Protein AF-A0A415N111-F1 (afdb_monomer)

Secondary structure (DSSP, 8-state):
-EEEETTTTEEEEEEE-TTSSEEEEETTEEEEHHHHHHHHHHHHTTSHHHHHHHHHHHHHHHHS--S--PPP----

Solvent-accessible surface area (backbone atoms only — not comparable to full-atom values): 4606 Å² total; per-residue (Å²): 112,50,64,72,43,54,94,77,60,37,59,38,37,63,45,70,47,97,86,48,41,57,34,35,40,45,89,93,45,74,46,44,55,69,63,48,53,52,49,36,40,74,74,40,51,88,36,76,41,26,54,52,53,53,52,52,49,53,53,43,66,75,68,53,77,54,83,69,81,69,80,76,77,89,82,128

Sequence (76 aa):
MIGAIGSRDDFTTFFRDKDNEITVKCGCFLGKIDKFLEKVTQTHGDSKYALVYRAAVEIARLQIDLSGEAPKDADE

Organism: NCBI:txid39486

Foldseek 3Di:
DDALAAPVRRDKDWAQDPVLFIWIDDPPDTGGPVVVLVVLCVPPNPHPRSVVSVVVVVVSVVPYDSPDPDPPDPDD

Mean predicted aligned error: 5.65 Å

Structure (mmCIF, N/CA/C/O backbone):
data_AF-A0A415N111-F1
#
_entry.id   AF-A0A415N111-F1
#
loop_
_atom_site.group_PDB
_atom_site.id
_atom_site.type_symbol
_atom_site.label_atom_id
_atom_site.label_alt_id
_atom_site.label_comp_id
_atom_site.label_asym_id
_atom_site.label_entity_id
_atom_site.label_seq_id
_atom_site.pdbx_PDB_ins_code
_atom_site.Cartn_x
_atom_site.Cartn_y
_atom_site.Cartn_z
_atom_site.occupancy
_atom_site.B_iso_or_equiv
_atom_site.auth_seq_id
_atom_site.auth_comp_id
_atom_site.auth_asym_id
_atom_site.auth_atom_id
_atom_site.pdbx_PDB_model_num
ATOM 1 N N . MET A 1 1 ? 2.560 -6.401 8.855 1.00 83.19 1 MET A N 1
ATOM 2 C CA . MET A 1 1 ? 3.801 -5.903 8.217 1.00 83.19 1 MET A CA 1
ATOM 3 C C . MET A 1 1 ? 4.204 -6.904 7.146 1.00 83.19 1 MET A C 1
ATOM 5 O O . MET A 1 1 ? 4.046 -8.092 7.393 1.00 83.19 1 MET A O 1
ATOM 9 N N . ILE A 1 2 ? 4.654 -6.450 5.975 1.00 92.00 2 ILE A N 1
ATOM 10 C CA . ILE A 1 2 ? 5.051 -7.312 4.849 1.00 92.00 2 ILE A CA 1
ATOM 11 C C . ILE A 1 2 ? 6.478 -6.929 4.443 1.00 92.00 2 ILE A C 1
ATOM 13 O O . ILE A 1 2 ? 6.736 -5.757 4.179 1.00 92.00 2 ILE A O 1
ATOM 17 N N . GLY A 1 3 ? 7.403 -7.887 4.413 1.00 90.12 3 GLY A N 1
ATOM 18 C CA . GLY A 1 3 ? 8.794 -7.655 4.019 1.00 90.12 3 GLY A CA 1
ATOM 19 C C . GLY A 1 3 ? 9.658 -8.916 4.120 1.00 90.12 3 GLY A C 1
ATOM 20 O O . GLY A 1 3 ? 9.207 -9.923 4.663 1.00 90.12 3 GLY A O 1
ATOM 21 N N . ALA A 1 4 ? 10.884 -8.901 3.597 1.00 91.62 4 ALA A N 1
ATOM 22 C CA . ALA A 1 4 ? 11.518 -7.802 2.859 1.00 91.62 4 ALA A CA 1
ATOM 23 C C . ALA A 1 4 ? 11.012 -7.735 1.403 1.00 91.62 4 ALA A C 1
ATOM 25 O O . ALA A 1 4 ? 10.981 -8.746 0.700 1.00 91.62 4 ALA A O 1
ATOM 26 N N . ILE A 1 5 ? 10.520 -6.567 0.972 1.00 91.75 5 ILE A N 1
ATOM 27 C CA . ILE A 1 5 ? 9.940 -6.370 -0.366 1.00 91.75 5 ILE A CA 1
ATOM 28 C C . ILE A 1 5 ? 10.378 -5.041 -0.995 1.00 91.75 5 ILE A C 1
ATOM 30 O O . ILE A 1 5 ? 10.866 -4.126 -0.332 1.00 91.75 5 ILE A O 1
ATOM 34 N N . GLY A 1 6 ? 10.148 -4.916 -2.304 1.00 85.94 6 GLY A N 1
ATOM 35 C CA . GLY A 1 6 ? 10.382 -3.675 -3.038 1.00 85.94 6 GLY A CA 1
ATOM 36 C C . GLY A 1 6 ? 11.855 -3.401 -3.341 1.00 85.94 6 GLY A C 1
ATOM 37 O O . GLY A 1 6 ? 12.731 -4.230 -3.122 1.00 85.94 6 GLY A O 1
ATOM 38 N N . SER A 1 7 ? 12.141 -2.225 -3.902 1.00 86.06 7 SER A N 1
ATOM 39 C CA . SER A 1 7 ? 13.491 -1.883 -4.377 1.00 86.06 7 SER A CA 1
ATOM 40 C C . SER A 1 7 ? 14.511 -1.639 -3.262 1.00 86.06 7 SER A C 1
ATOM 42 O O . SER A 1 7 ? 15.692 -1.487 -3.553 1.00 86.06 7 SER A O 1
ATOM 44 N N . ARG A 1 8 ? 14.052 -1.521 -2.012 1.00 86.88 8 ARG A N 1
ATOM 45 C CA . ARG A 1 8 ? 14.889 -1.284 -0.828 1.00 86.88 8 ARG A CA 1
ATOM 46 C C . ARG A 1 8 ? 15.109 -2.539 0.011 1.00 86.88 8 ARG A C 1
ATOM 48 O O . ARG A 1 8 ? 15.848 -2.447 0.979 1.00 86.88 8 ARG A O 1
ATOM 55 N N . ASP A 1 9 ? 14.479 -3.656 -0.364 1.00 90.31 9 ASP A N 1
ATOM 56 C CA . ASP A 1 9 ? 14.502 -4.903 0.404 1.00 90.31 9 ASP A CA 1
ATOM 57 C C . ASP A 1 9 ? 14.154 -4.664 1.886 1.00 90.31 9 ASP A C 1
ATOM 59 O O . ASP A 1 9 ? 14.867 -5.062 2.801 1.00 90.31 9 ASP A O 1
ATOM 63 N N . ASP A 1 10 ? 13.060 -3.927 2.111 1.00 91.69 10 ASP A N 1
ATOM 64 C CA . ASP A 1 10 ? 12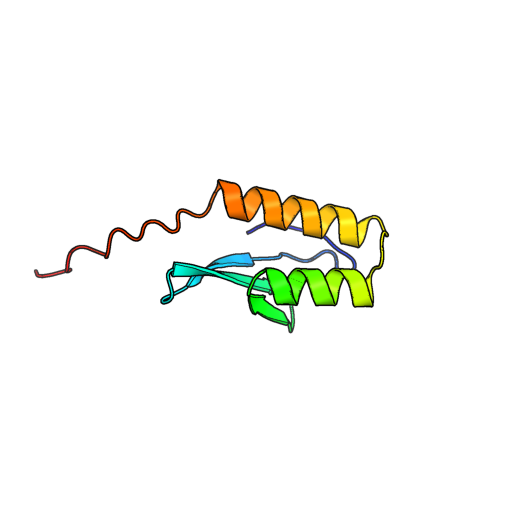.655 -3.428 3.430 1.00 91.69 10 ASP A CA 1
ATOM 65 C C . ASP A 1 10 ? 11.194 -3.804 3.727 1.00 91.69 10 ASP A C 1
ATOM 67 O O . ASP A 1 10 ? 10.463 -4.334 2.880 1.00 91.69 10 ASP A O 1
ATOM 71 N N . PHE A 1 11 ? 10.754 -3.545 4.952 1.00 94.56 11 PHE A N 1
ATOM 72 C CA . PHE A 1 11 ? 9.403 -3.819 5.408 1.00 94.56 11 PHE A CA 1
ATOM 73 C C . PHE A 1 11 ? 8.451 -2.660 5.104 1.00 94.56 11 PHE A C 1
ATOM 75 O O . PHE A 1 11 ? 8.720 -1.490 5.377 1.00 94.56 11 PHE A O 1
ATOM 82 N N . THR A 1 12 ? 7.272 -3.011 4.596 1.00 96.12 12 THR A N 1
ATOM 83 C CA . THR A 1 12 ? 6.131 -2.105 4.452 1.00 96.12 12 THR A CA 1
ATOM 84 C C . THR A 1 12 ? 5.080 -2.435 5.505 1.00 96.12 12 THR A C 1
ATOM 86 O O . THR A 1 12 ? 4.622 -3.578 5.636 1.00 96.12 12 THR A O 1
ATOM 89 N N . THR A 1 13 ? 4.677 -1.429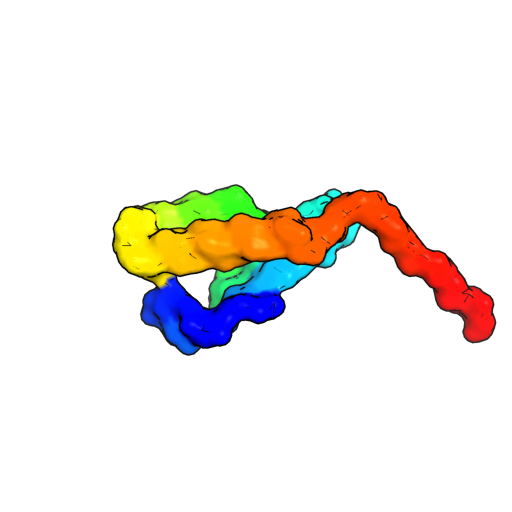 6.273 1.00 97.62 13 THR A N 1
ATOM 90 C CA . THR A 1 13 ? 3.655 -1.563 7.313 1.00 97.62 13 THR A CA 1
ATOM 91 C C . THR A 1 13 ? 2.350 -0.960 6.831 1.00 97.62 13 THR A C 1
ATOM 93 O O . THR A 1 13 ? 2.322 0.189 6.407 1.00 97.62 13 THR A O 1
ATOM 96 N N . PHE A 1 14 ? 1.273 -1.728 6.953 1.00 9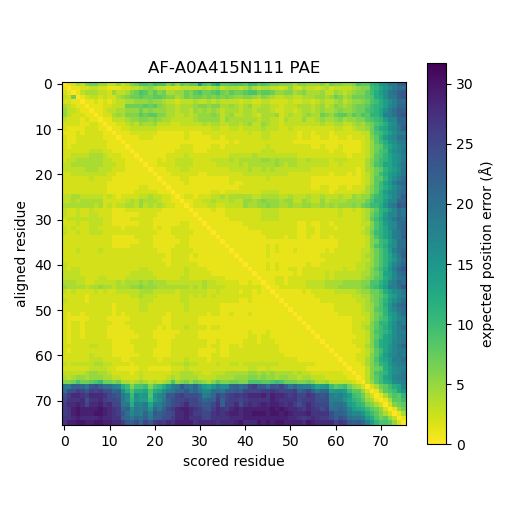8.00 14 PHE A N 1
ATOM 97 C CA . PHE A 1 14 ? -0.100 -1.301 6.709 1.00 98.00 14 PHE A CA 1
ATOM 98 C C . PHE A 1 14 ? -0.855 -1.384 8.034 1.00 98.00 14 PHE A C 1
ATOM 100 O O . PHE A 1 14 ? -0.662 -2.355 8.771 1.00 98.00 14 PHE A O 1
ATOM 107 N N . PHE A 1 15 ? -1.671 -0.385 8.354 1.00 96.88 15 PHE A N 1
ATOM 108 C CA . PHE A 1 15 ? -2.459 -0.355 9.587 1.00 96.88 15 PHE A CA 1
ATOM 109 C C . PHE A 1 15 ? -3.722 0.493 9.418 1.00 96.88 15 PHE A C 1
ATOM 111 O O . PHE A 1 15 ? -3.727 1.430 8.618 1.00 96.88 15 PHE A O 1
ATOM 118 N N . ARG A 1 16 ? -4.772 0.171 10.187 1.00 97.12 16 ARG A N 1
ATOM 119 C CA . ARG A 1 16 ? -5.959 1.024 10.318 1.00 97.12 16 ARG A CA 1
ATOM 120 C C . ARG A 1 16 ? -5.602 2.260 11.137 1.00 97.12 16 ARG A C 1
ATOM 122 O O . ARG A 1 16 ? -5.064 2.133 12.237 1.00 97.12 16 ARG A O 1
ATOM 129 N N . ASP A 1 17 ? -5.893 3.436 10.608 1.00 95.06 17 ASP A N 1
ATOM 130 C CA . ASP A 1 17 ? -5.753 4.696 11.331 1.00 95.06 17 ASP A CA 1
ATOM 131 C C . ASP A 1 17 ? -7.063 5.130 12.010 1.00 95.06 17 ASP A C 1
ATOM 133 O O . ASP A 1 17 ? -8.061 4.410 12.018 1.00 95.06 17 ASP A O 1
ATOM 137 N N . LYS A 1 18 ? -7.040 6.306 12.645 1.00 93.56 18 LYS A N 1
ATOM 138 C CA . LYS A 1 18 ? -8.177 6.838 13.408 1.00 93.56 18 LYS A CA 1
ATOM 139 C C . LYS A 1 18 ? -9.380 7.196 12.535 1.00 93.56 18 LYS A C 1
ATOM 141 O O . LYS A 1 18 ? -10.483 7.272 13.063 1.00 93.56 18 LYS A O 1
ATOM 146 N N . ASP A 1 19 ? -9.172 7.388 11.235 1.00 93.75 19 ASP A N 1
ATOM 1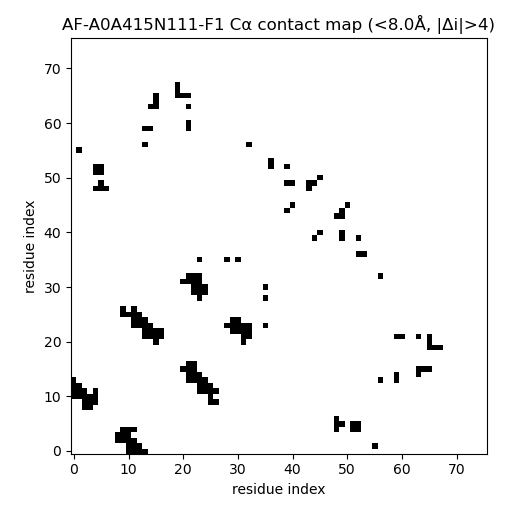47 C CA . ASP A 1 19 ? -10.233 7.677 10.270 1.00 93.75 19 ASP A CA 1
ATOM 148 C C . ASP A 1 19 ? -10.873 6.382 9.735 1.00 93.75 19 ASP A C 1
ATOM 150 O O . ASP A 1 19 ? -11.709 6.427 8.838 1.00 93.75 19 ASP A O 1
ATOM 154 N N . ASN A 1 20 ? -10.488 5.219 10.284 1.00 93.62 20 ASN A N 1
ATOM 155 C CA . ASN A 1 20 ? -10.845 3.891 9.788 1.00 93.62 20 ASN A CA 1
ATOM 156 C C . ASN A 1 20 ? -10.412 3.657 8.334 1.00 93.62 20 ASN A C 1
ATOM 158 O O . ASN A 1 20 ? -11.053 2.914 7.595 1.00 93.62 20 ASN A O 1
ATOM 162 N N . GLU A 1 21 ? -9.291 4.251 7.927 1.00 95.62 21 GLU A N 1
ATOM 163 C CA . GLU A 1 21 ? -8.666 3.998 6.631 1.00 95.62 21 GLU A CA 1
ATOM 164 C C . GLU A 1 21 ? -7.343 3.246 6.805 1.00 95.62 21 GLU A C 1
ATOM 166 O O . GLU A 1 21 ? -6.783 3.164 7.900 1.00 95.62 21 GLU A O 1
ATOM 171 N N . ILE A 1 22 ? -6.813 2.684 5.714 1.00 97.56 22 ILE A N 1
ATOM 172 C CA . ILE A 1 22 ? -5.498 2.039 5.743 1.00 97.56 22 ILE A CA 1
ATOM 173 C C . ILE A 1 22 ? -4.411 3.067 5.428 1.00 97.56 22 ILE A C 1
ATOM 175 O O . ILE A 1 22 ? -4.315 3.590 4.311 1.00 97.56 22 ILE A O 1
ATOM 179 N N . THR A 1 23 ? -3.525 3.274 6.396 1.00 98.19 23 THR A N 1
ATOM 180 C CA . THR A 1 23 ? -2.278 4.018 6.225 1.00 98.19 23 THR A CA 1
ATOM 181 C C . THR A 1 23 ? -1.106 3.061 5.995 1.00 98.19 23 THR A C 1
ATOM 183 O O . THR A 1 23 ? -1.014 1.982 6.583 1.00 98.19 23 THR A O 1
ATOM 186 N N . VAL A 1 24 ? -0.187 3.474 5.120 1.00 98.06 24 VAL A N 1
ATOM 187 C CA . VAL A 1 24 ? 1.035 2.761 4.744 1.00 98.06 24 VAL A CA 1
ATOM 188 C C . VAL A 1 24 ? 2.258 3.523 5.249 1.00 98.06 24 VAL A C 1
ATOM 190 O O . VAL A 1 24 ? 2.387 4.728 5.021 1.00 98.06 24 VAL A O 1
ATOM 193 N N . LYS A 1 25 ? 3.191 2.810 5.881 1.00 96.06 25 LYS A N 1
ATOM 194 C CA . LYS A 1 25 ? 4.531 3.292 6.236 1.00 96.06 25 LYS A CA 1
ATOM 195 C C . LYS A 1 25 ? 5.589 2.445 5.527 1.00 96.06 25 LYS A C 1
ATOM 197 O O . LYS A 1 25 ? 5.628 1.231 5.715 1.00 96.06 25 LYS A O 1
ATOM 202 N N . CYS A 1 26 ? 6.447 3.088 4.738 1.00 93.06 26 CYS A N 1
ATOM 203 C CA . CYS A 1 26 ? 7.520 2.447 3.969 1.00 93.06 26 CYS A CA 1
ATOM 204 C C . CYS A 1 26 ? 8.729 3.392 3.874 1.00 93.06 26 CYS A C 1
ATOM 206 O O . CYS A 1 26 ? 8.733 4.334 3.076 1.00 93.06 26 CYS A O 1
ATOM 208 N N . GLY A 1 27 ? 9.760 3.180 4.695 1.00 87.88 27 GLY A N 1
ATOM 209 C CA . GLY A 1 27 ? 10.889 4.110 4.806 1.00 87.88 27 GLY A CA 1
ATOM 210 C C . GLY A 1 27 ? 10.432 5.541 5.130 1.00 87.88 27 GLY A C 1
ATOM 211 O O . GLY A 1 27 ? 9.797 5.781 6.153 1.00 87.88 27 GLY A O 1
ATOM 212 N N . CYS A 1 28 ? 10.729 6.493 4.236 1.00 89.88 28 CYS A N 1
ATOM 213 C CA . CYS A 1 28 ? 10.315 7.898 4.367 1.00 89.88 28 CYS A CA 1
ATOM 214 C C . CYS A 1 28 ? 8.861 8.159 3.934 1.00 89.88 28 CYS A C 1
ATOM 216 O O . CYS A 1 28 ? 8.379 9.283 4.057 1.00 89.88 28 CYS A O 1
ATOM 218 N N . PHE A 1 29 ? 8.171 7.166 3.370 1.00 93.94 29 PHE A N 1
ATOM 219 C CA . PHE A 1 29 ? 6.770 7.296 2.996 1.00 93.94 29 PHE A CA 1
ATOM 220 C C . PHE A 1 29 ? 5.864 7.022 4.200 1.00 93.94 29 PHE A C 1
ATOM 222 O O . PHE A 1 29 ? 5.986 5.978 4.841 1.00 93.94 29 PHE A O 1
ATOM 229 N N . LEU A 1 30 ? 4.925 7.934 4.449 1.00 96.88 30 LEU A N 1
ATOM 230 C CA . LEU A 1 30 ? 3.799 7.759 5.360 1.00 96.88 30 LEU A CA 1
ATOM 231 C C . LEU A 1 30 ? 2.556 8.385 4.713 1.00 96.88 30 LEU A C 1
ATOM 233 O O . LEU A 1 30 ? 2.551 9.587 4.449 1.00 96.88 30 LEU A O 1
ATOM 237 N N . GLY A 1 31 ? 1.532 7.584 4.423 1.00 97.69 31 GLY A N 1
ATOM 238 C CA . GLY A 1 31 ? 0.304 8.071 3.786 1.00 97.69 31 GLY A CA 1
ATOM 239 C C . GLY A 1 31 ? -0.689 6.966 3.427 1.00 97.69 31 GLY A C 1
ATOM 240 O O . GLY A 1 31 ? -0.401 5.787 3.608 1.00 97.69 31 GLY A O 1
ATOM 241 N N . LYS A 1 32 ? -1.862 7.350 2.912 1.00 98.06 32 LYS A N 1
ATOM 242 C CA . LYS A 1 32 ? -2.955 6.430 2.544 1.00 98.06 32 LYS A CA 1
ATOM 243 C C . LYS A 1 32 ? -2.588 5.555 1.332 1.00 98.06 32 LYS A C 1
ATOM 245 O O . LYS A 1 32 ? -1.710 5.921 0.539 1.00 98.06 32 LYS A O 1
ATOM 250 N N . ILE A 1 33 ? -3.279 4.420 1.171 1.00 97.31 33 ILE A N 1
ATOM 251 C CA . ILE A 1 33 ? -3.029 3.438 0.095 1.00 97.31 33 ILE A CA 1
ATOM 252 C C . ILE A 1 33 ? -2.986 4.079 -1.299 1.00 97.31 33 ILE A C 1
ATOM 254 O O . ILE A 1 33 ? -2.066 3.785 -2.060 1.00 97.31 33 ILE A O 1
ATOM 258 N N . ASP A 1 34 ? -3.921 4.964 -1.649 1.00 97.56 34 ASP A N 1
ATOM 259 C CA . ASP A 1 34 ? -3.986 5.507 -3.016 1.00 97.56 34 ASP A CA 1
ATOM 260 C C . ASP A 1 34 ? -2.745 6.332 -3.361 1.00 97.56 34 ASP A C 1
ATOM 262 O O . ASP A 1 34 ? -2.154 6.180 -4.430 1.00 97.56 34 ASP A O 1
ATOM 266 N N . LYS A 1 35 ? -2.267 7.141 -2.408 1.00 98.12 35 LYS A N 1
ATOM 267 C CA . LYS A 1 35 ? -1.024 7.907 -2.566 1.00 98.12 35 LYS A CA 1
ATOM 268 C C . LYS A 1 35 ? 0.214 7.025 -2.569 1.00 98.12 35 LYS A C 1
ATOM 270 O O . LYS A 1 35 ? 1.198 7.358 -3.232 1.00 98.12 35 LYS A O 1
ATOM 275 N N . PHE A 1 36 ? 0.173 5.897 -1.868 1.00 97.44 36 PHE A N 1
ATOM 276 C CA . PHE A 1 36 ? 1.227 4.896 -1.956 1.00 97.44 36 PHE A CA 1
ATOM 277 C C . PHE A 1 36 ? 1.282 4.278 -3.360 1.00 97.44 36 PHE A C 1
ATOM 279 O O . PHE A 1 36 ? 2.345 4.284 -3.977 1.00 97.44 36 PHE A O 1
ATOM 286 N N . LEU A 1 37 ? 0.147 3.832 -3.907 1.00 97.56 37 LEU A N 1
ATOM 287 C CA . LEU A 1 37 ? 0.054 3.253 -5.255 1.00 97.56 37 LEU A CA 1
ATOM 288 C C . LEU A 1 37 ? 0.438 4.248 -6.359 1.00 97.56 37 LEU A C 1
ATOM 290 O O . LEU A 1 37 ? 1.111 3.868 -7.324 1.00 97.56 37 LEU A O 1
ATOM 294 N N . GLU A 1 38 ? 0.064 5.519 -6.202 1.00 98.00 38 GLU A N 1
ATOM 295 C CA . GLU A 1 38 ? 0.465 6.608 -7.096 1.00 98.00 38 GLU A CA 1
ATOM 296 C C . GLU A 1 38 ? 1.997 6.735 -7.132 1.00 98.00 38 GLU A C 1
ATOM 298 O O . GLU A 1 38 ? 2.598 6.704 -8.207 1.00 98.00 38 GLU A O 1
ATOM 303 N N . LYS A 1 39 ? 2.655 6.774 -5.963 1.00 96.25 39 LYS 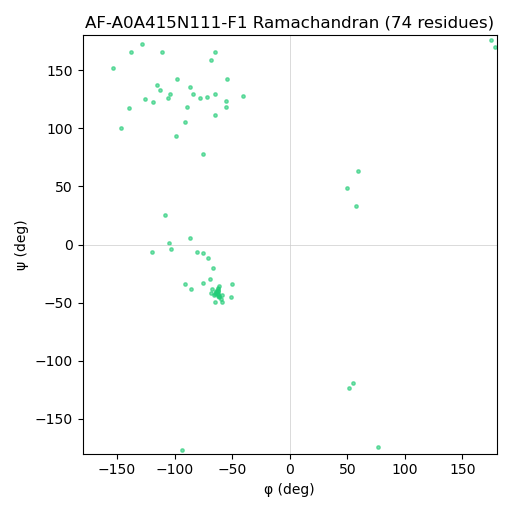A N 1
ATOM 304 C CA . LYS A 1 39 ? 4.124 6.829 -5.878 1.00 96.25 39 LYS A CA 1
ATOM 305 C C . LYS A 1 39 ? 4.804 5.558 -6.366 1.00 96.25 39 LYS A C 1
ATOM 307 O O . LYS A 1 39 ? 5.853 5.654 -7.001 1.00 96.25 39 LYS A O 1
ATOM 312 N N . VAL A 1 40 ? 4.234 4.387 -6.089 1.00 95.88 40 VAL A N 1
ATOM 313 C CA . VAL A 1 40 ? 4.736 3.107 -6.604 1.00 95.88 40 VAL A CA 1
ATOM 314 C C . VAL A 1 40 ? 4.726 3.133 -8.129 1.00 95.88 40 VAL A C 1
ATOM 316 O O . VAL A 1 40 ? 5.741 2.822 -8.741 1.00 95.88 40 VAL A O 1
ATOM 319 N N . THR A 1 41 ? 3.633 3.580 -8.744 1.00 96.81 41 THR A N 1
ATOM 320 C CA . THR A 1 41 ? 3.531 3.681 -10.206 1.00 96.81 41 THR A CA 1
ATOM 321 C C . THR A 1 41 ? 4.500 4.726 -10.767 1.00 96.81 41 THR A C 1
ATOM 323 O O . THR A 1 41 ? 5.212 4.431 -11.721 1.00 96.81 41 THR A O 1
ATOM 326 N N . GLN A 1 42 ? 4.619 5.903 -10.140 1.00 97.31 42 GLN A N 1
ATOM 327 C CA . GLN A 1 42 ? 5.581 6.936 -10.558 1.00 97.31 42 GLN A CA 1
ATOM 328 C C . GLN A 1 42 ? 7.044 6.475 -10.456 1.00 97.31 42 GLN A C 1
ATOM 330 O O . GLN A 1 42 ? 7.849 6.783 -11.328 1.00 97.31 42 GLN A O 1
ATOM 335 N N . THR A 1 43 ? 7.401 5.746 -9.395 1.00 95.56 43 THR A N 1
ATOM 336 C CA . THR A 1 43 ? 8.797 5.356 -9.119 1.00 95.56 43 THR A CA 1
ATOM 337 C C . THR A 1 43 ? 9.198 4.081 -9.852 1.00 95.56 43 THR A C 1
ATOM 339 O O . THR A 1 43 ? 10.340 3.933 -10.283 1.00 95.56 43 THR A O 1
ATOM 342 N N . HIS A 1 44 ? 8.278 3.124 -9.944 1.00 95.06 44 HIS A N 1
ATOM 343 C CA . HIS A 1 44 ? 8.577 1.753 -10.344 1.00 95.06 44 HIS A CA 1
ATOM 344 C C . HIS A 1 44 ? 7.839 1.306 -11.609 1.00 95.06 44 HIS A C 1
ATOM 346 O O . HIS A 1 44 ? 8.127 0.200 -12.075 1.00 95.06 44 HIS A O 1
ATOM 352 N N . GLY A 1 45 ? 6.921 2.113 -12.157 1.00 95.56 45 GLY A N 1
ATOM 353 C CA . GLY A 1 45 ? 6.112 1.760 -13.326 1.00 95.56 45 GLY A CA 1
ATOM 354 C C . GLY A 1 45 ? 5.423 0.410 -13.140 1.00 95.56 45 GLY A C 1
ATOM 355 O O . GLY A 1 45 ? 4.749 0.185 -12.135 1.00 95.56 45 GLY A O 1
ATOM 356 N N . ASP A 1 46 ? 5.673 -0.510 -14.072 1.00 95.75 46 ASP A N 1
ATOM 357 C CA . ASP A 1 46 ? 5.203 -1.903 -14.033 1.00 95.75 46 ASP A CA 1
ATOM 358 C C . ASP A 1 46 ? 6.325 -2.914 -13.746 1.00 95.75 46 ASP A C 1
ATOM 360 O O . ASP A 1 46 ? 6.256 -4.086 -14.113 1.00 95.75 46 ASP A O 1
ATOM 364 N N . SER A 1 47 ? 7.394 -2.477 -13.078 1.00 97.44 47 SER A N 1
ATOM 365 C CA . SER A 1 47 ? 8.468 -3.382 -12.661 1.00 97.44 47 SER A CA 1
ATOM 366 C C . SER A 1 47 ? 7.996 -4.412 -11.626 1.00 97.44 47 SER A C 1
ATOM 368 O O . SER A 1 47 ? 6.985 -4.234 -10.941 1.00 97.44 47 SER A O 1
ATOM 370 N N . LYS A 1 48 ? 8.808 -5.458 -11.411 1.00 96.12 48 LYS A N 1
ATOM 371 C CA . LYS A 1 48 ? 8.570 -6.461 -10.357 1.00 96.12 48 LYS A CA 1
ATOM 372 C C . LYS A 1 48 ? 8.311 -5.838 -8.978 1.00 96.12 48 LYS A C 1
ATOM 374 O O . LYS A 1 48 ? 7.514 -6.366 -8.213 1.00 96.12 48 LYS A O 1
ATOM 379 N N . TYR A 1 49 ? 8.944 -4.703 -8.667 1.00 95.69 49 TYR A N 1
ATOM 380 C CA . TYR A 1 49 ? 8.760 -4.015 -7.388 1.00 95.69 49 TYR A CA 1
ATOM 381 C C . TYR A 1 49 ? 7.356 -3.426 -7.265 1.00 95.69 49 TYR A C 1
ATOM 383 O O . TYR A 1 49 ? 6.727 -3.570 -6.219 1.00 95.69 49 TYR A O 1
ATOM 391 N N . ALA A 1 50 ? 6.841 -2.822 -8.341 1.00 96.50 50 ALA A N 1
ATOM 392 C CA . ALA A 1 50 ? 5.478 -2.309 -8.370 1.00 96.50 50 ALA A CA 1
ATOM 393 C C . ALA A 1 50 ? 4.452 -3.430 -8.188 1.00 96.50 50 ALA A C 1
ATOM 395 O O . ALA A 1 50 ? 3.519 -3.280 -7.403 1.00 96.50 50 ALA A O 1
ATOM 396 N N . LEU A 1 51 ? 4.658 -4.573 -8.848 1.00 97.19 51 LEU A N 1
ATOM 397 C CA . LEU A 1 51 ? 3.778 -5.738 -8.724 1.00 97.19 51 LEU A CA 1
ATOM 398 C C . LEU A 1 51 ? 3.736 -6.282 -7.290 1.00 97.19 51 LEU A C 1
ATOM 400 O O . LEU A 1 51 ? 2.652 -6.527 -6.764 1.00 97.19 51 LEU A O 1
ATOM 404 N N . VAL A 1 52 ? 4.891 -6.407 -6.629 1.00 96.75 52 VAL A N 1
ATOM 405 C CA . VAL A 1 52 ? 4.954 -6.870 -5.233 1.00 96.75 52 VAL A CA 1
ATOM 406 C C . VAL A 1 52 ? 4.280 -5.875 -4.283 1.00 96.75 52 VAL A C 1
ATOM 408 O O . VAL A 1 52 ? 3.513 -6.293 -3.418 1.00 96.75 52 VAL A O 1
ATOM 411 N N . TYR A 1 53 ? 4.493 -4.565 -4.454 1.00 96.88 53 TYR A N 1
ATOM 412 C CA . TYR A 1 53 ? 3.809 -3.557 -3.634 1.00 96.88 53 TYR A CA 1
ATOM 413 C C . TYR A 1 53 ? 2.291 -3.547 -3.847 1.00 96.88 53 TYR A C 1
ATOM 415 O O . TYR A 1 53 ? 1.548 -3.428 -2.875 1.00 96.88 53 TYR A O 1
ATOM 423 N N . ARG A 1 54 ? 1.819 -3.712 -5.090 1.00 97.56 54 ARG A N 1
ATOM 424 C CA . ARG A 1 54 ? 0.386 -3.849 -5.401 1.00 97.56 54 ARG A CA 1
ATOM 425 C C . ARG A 1 54 ? -0.201 -5.093 -4.720 1.00 97.56 54 ARG A C 1
ATOM 427 O O . ARG A 1 54 ? -1.230 -4.989 -4.067 1.00 97.56 54 ARG A O 1
ATOM 434 N N . ALA A 1 55 ? 0.486 -6.235 -4.773 1.00 97.44 55 ALA A N 1
ATOM 435 C CA . ALA A 1 55 ? 0.054 -7.444 -4.067 1.00 97.44 55 ALA A CA 1
ATOM 436 C C . ALA A 1 55 ? 0.023 -7.258 -2.537 1.00 97.44 55 ALA A C 1
ATOM 438 O O . ALA A 1 55 ? -0.920 -7.691 -1.878 1.00 97.44 55 ALA A O 1
ATOM 439 N N . ALA A 1 56 ? 1.015 -6.569 -1.966 1.00 97.31 56 ALA A N 1
ATOM 440 C CA . ALA A 1 56 ? 1.052 -6.252 -0.539 1.00 97.31 56 ALA A CA 1
ATOM 441 C C . ALA A 1 56 ? -0.134 -5.371 -0.103 1.00 97.31 56 ALA A C 1
ATOM 443 O O . ALA A 1 56 ? -0.698 -5.588 0.969 1.00 97.31 56 ALA A O 1
ATOM 444 N N . VAL A 1 57 ? -0.544 -4.419 -0.950 1.00 97.81 57 VAL A N 1
ATOM 445 C CA . VAL A 1 57 ? -1.748 -3.600 -0.739 1.00 97.81 57 VAL A CA 1
ATOM 446 C C . VAL A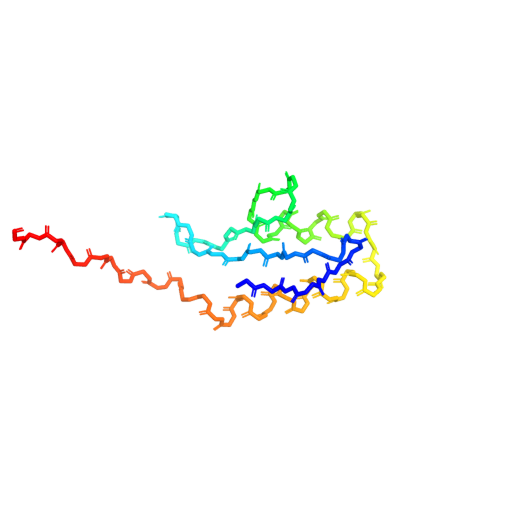 1 57 ? -3.011 -4.460 -0.718 1.00 97.81 57 VAL A C 1
ATOM 448 O O . VAL A 1 57 ? -3.839 -4.288 0.173 1.00 97.81 57 VAL A O 1
ATOM 451 N N . GLU A 1 58 ? -3.154 -5.407 -1.644 1.00 98.06 58 GLU A N 1
ATOM 452 C CA . GLU A 1 58 ? -4.324 -6.295 -1.673 1.00 98.06 58 GLU A CA 1
ATOM 453 C C . GLU A 1 58 ? -4.391 -7.191 -0.428 1.00 98.06 58 GLU A C 1
ATOM 455 O O . GLU A 1 58 ? -5.447 -7.316 0.190 1.00 98.06 58 GLU A O 1
ATOM 460 N N . ILE A 1 59 ? -3.254 -7.732 0.024 1.00 97.31 59 ILE A N 1
ATOM 461 C CA . ILE A 1 59 ? -3.182 -8.474 1.295 1.00 97.31 59 ILE A CA 1
ATOM 462 C C . ILE A 1 59 ? -3.613 -7.581 2.464 1.00 97.31 59 ILE A C 1
ATOM 464 O O . ILE A 1 59 ? -4.380 -8.017 3.321 1.00 97.31 59 ILE A O 1
ATOM 468 N N . ALA A 1 60 ? -3.152 -6.328 2.504 1.00 97.25 60 ALA A N 1
ATOM 469 C CA . ALA A 1 60 ? -3.522 -5.390 3.558 1.00 97.25 60 ALA A CA 1
ATOM 470 C C . ALA A 1 60 ? -5.028 -5.095 3.578 1.00 97.25 60 ALA A C 1
ATOM 472 O O . ALA A 1 60 ? -5.623 -5.097 4.653 1.00 97.25 60 ALA A O 1
ATOM 473 N N . ARG A 1 61 ? -5.650 -4.901 2.408 1.00 96.38 61 ARG A N 1
ATOM 474 C CA . ARG A 1 61 ? -7.102 -4.695 2.273 1.00 96.38 61 ARG A CA 1
ATOM 475 C C . ARG A 1 61 ? -7.920 -5.887 2.769 1.00 96.38 61 ARG A C 1
ATOM 477 O O . ARG A 1 61 ? -8.987 -5.684 3.331 1.00 96.38 61 ARG A O 1
ATOM 484 N N . LEU A 1 62 ? -7.424 -7.110 2.577 1.00 96.88 62 LEU A N 1
ATOM 485 C CA . LEU A 1 62 ? -8.082 -8.328 3.061 1.00 96.88 62 LEU A CA 1
ATOM 486 C C . LEU A 1 62 ? -7.928 -8.536 4.572 1.00 96.88 62 LEU A C 1
ATOM 488 O O . LEU A 1 62 ? -8.801 -9.124 5.200 1.00 96.88 62 LEU A O 1
ATOM 492 N N . GLN A 1 63 ? -6.797 -8.120 5.143 1.00 94.88 63 GLN A N 1
ATOM 493 C CA . GLN A 1 63 ? -6.449 -8.405 6.539 1.00 94.88 63 GLN A CA 1
ATOM 494 C C . GLN A 1 63 ? -6.915 -7.327 7.519 1.00 94.88 63 GLN A C 1
ATOM 496 O O . GLN A 1 63 ? -7.213 -7.631 8.671 1.00 94.88 63 GLN A O 1
ATOM 501 N N . ILE A 1 64 ? -6.919 -6.063 7.100 1.00 95.19 64 ILE A N 1
ATOM 502 C CA . ILE A 1 64 ? -7.207 -4.942 7.990 1.00 95.19 64 ILE A CA 1
ATOM 503 C C . ILE A 1 64 ? -8.702 -4.652 7.946 1.00 95.19 64 ILE A C 1
ATOM 505 O O . ILE A 1 64 ? -9.204 -4.061 6.994 1.00 95.19 64 ILE A O 1
ATOM 509 N N . ASP A 1 65 ? -9.395 -5.039 9.012 1.00 94.44 65 ASP A N 1
ATOM 510 C CA . ASP A 1 65 ? -10.787 -4.665 9.220 1.00 94.44 65 ASP A CA 1
ATOM 511 C C . ASP A 1 65 ? -10.922 -3.148 9.416 1.00 94.44 65 ASP A C 1
ATOM 513 O O . ASP A 1 65 ? -10.252 -2.569 10.272 1.00 94.44 65 ASP A O 1
ATOM 517 N N . LEU A 1 66 ? -11.825 -2.520 8.661 1.00 92.88 66 LEU A N 1
ATOM 518 C CA . LEU A 1 66 ? -12.150 -1.091 8.759 1.00 92.88 66 LEU A CA 1
ATOM 519 C C . LEU A 1 66 ? -13.488 -0.825 9.462 1.00 92.88 66 LEU A C 1
ATOM 521 O O . LEU A 1 66 ? -13.883 0.330 9.589 1.00 92.88 66 LEU A O 1
ATOM 525 N N . SER A 1 67 ? -14.189 -1.865 9.926 1.00 86.62 67 SER A N 1
ATOM 526 C CA . SER A 1 67 ? -15.533 -1.734 10.502 1.00 86.62 67 SER A CA 1
ATOM 527 C C . SER A 1 67 ? -15.561 -1.156 11.921 1.00 86.62 67 SER A C 1
ATOM 529 O O . SER A 1 67 ? -16.630 -0.798 12.404 1.00 86.62 67 SER A O 1
ATOM 531 N N . GLY A 1 68 ? -14.400 -0.963 12.552 1.00 67.50 68 GLY A N 1
ATOM 532 C CA . GLY A 1 68 ? -14.266 -0.094 13.716 1.00 67.50 68 GLY A CA 1
ATOM 533 C C . GLY A 1 68 ? -15.136 -0.505 14.904 1.00 67.50 68 GLY A C 1
ATOM 534 O O . GLY A 1 68 ? -15.959 0.286 15.353 1.00 67.50 68 GLY A O 1
ATOM 535 N N . GLU A 1 69 ? -14.919 -1.684 15.495 1.00 59.94 69 GLU A N 1
ATOM 536 C CA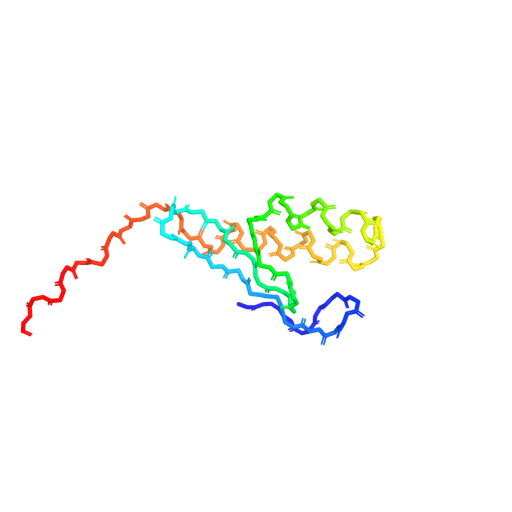 . GLU A 1 69 ? -15.227 -1.803 16.924 1.00 59.94 69 GLU A CA 1
ATOM 537 C C . GLU A 1 69 ? -14.265 -0.874 17.674 1.00 59.94 69 GLU A C 1
ATOM 539 O O . GLU A 1 69 ? -13.042 -1.063 17.667 1.00 59.94 69 GLU A O 1
ATOM 544 N N . ALA A 1 70 ? -14.822 0.196 18.245 1.00 57.75 70 ALA A N 1
ATOM 545 C CA . ALA A 1 70 ? -14.109 1.049 19.179 1.00 57.75 70 ALA A CA 1
ATOM 546 C C . ALA A 1 70 ? -13.556 0.173 20.318 1.00 57.75 70 ALA A C 1
ATOM 548 O O . ALA A 1 70 ? -14.237 -0.771 20.735 1.00 57.75 70 ALA A O 1
ATOM 549 N N . PRO A 1 71 ? -12.345 0.449 20.838 1.00 56.91 71 PRO A N 1
ATOM 550 C CA . PRO A 1 71 ? -11.930 -0.170 22.085 1.00 56.91 71 PRO A CA 1
ATOM 551 C C . PRO A 1 71 ? -13.004 0.148 23.127 1.00 56.91 71 PRO A C 1
ATOM 553 O O . PRO A 1 71 ? -13.274 1.318 23.385 1.00 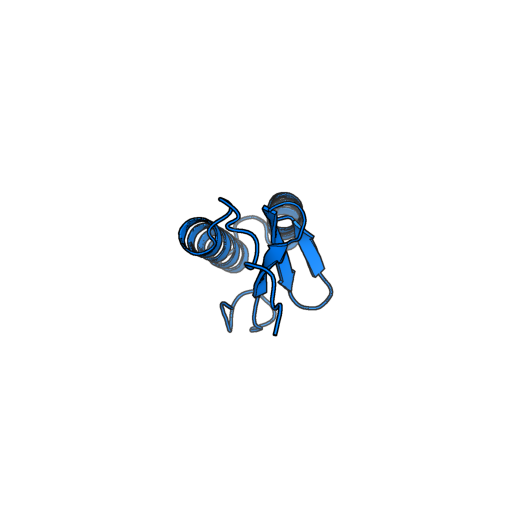56.91 71 PRO A O 1
ATOM 556 N N . LYS A 1 72 ? -13.656 -0.893 23.663 1.00 51.97 72 LYS A N 1
ATOM 557 C CA . LY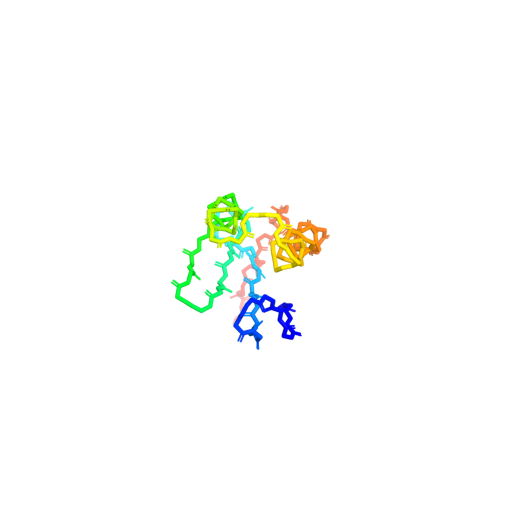S A 1 72 ? -14.499 -0.752 24.852 1.00 51.97 72 LYS A CA 1
ATOM 558 C C . LYS A 1 72 ? -13.613 -0.127 25.918 1.00 51.97 72 LYS A C 1
ATOM 560 O O . LYS A 1 72 ? -12.520 -0.644 26.154 1.00 51.97 72 LYS A O 1
ATOM 565 N N . ASP A 1 73 ? -14.053 1.005 26.446 1.00 52.66 73 ASP A N 1
ATOM 566 C CA . ASP A 1 73 ? -13.339 1.795 27.435 1.00 52.66 73 ASP A CA 1
ATOM 567 C C . ASP A 1 73 ? -12.676 0.894 28.485 1.00 52.66 73 ASP A C 1
ATOM 569 O O . ASP A 1 73 ? -13.306 0.003 29.060 1.00 52.66 73 ASP A O 1
ATOM 573 N N . ALA A 1 74 ? -11.377 1.106 28.691 1.00 56.03 74 ALA A N 1
ATOM 574 C CA . ALA A 1 74 ? -10.669 0.589 29.848 1.00 56.03 74 ALA A CA 1
ATOM 575 C C . ALA A 1 74 ? -11.073 1.452 31.051 1.00 56.03 74 ALA A C 1
ATOM 577 O O . ALA A 1 74 ? -10.350 2.370 31.427 1.00 56.03 74 ALA A O 1
ATOM 578 N N . ASP A 1 75 ? -12.262 1.190 31.586 1.00 55.59 75 ASP A N 1
ATOM 579 C CA . ASP A 1 75 ? -12.675 1.631 32.915 1.00 55.59 75 ASP A CA 1
ATOM 580 C C . ASP A 1 75 ? -12.475 0.438 33.865 1.00 55.59 75 ASP A C 1
ATOM 582 O O . ASP A 1 75 ? -13.324 -0.450 33.949 1.00 55.59 75 ASP A O 1
ATOM 586 N N . GLU A 1 76 ? -11.301 0.382 34.502 1.00 49.38 76 GLU A N 1
ATOM 587 C CA . GLU A 1 76 ? -11.118 -0.110 35.880 1.00 49.38 76 GLU A CA 1
ATOM 588 C C . GLU A 1 76 ? -9.913 0.583 36.534 1.00 49.38 76 GLU A C 1
ATOM 590 O O . GLU A 1 76 ? -8.820 0.599 35.915 1.00 49.38 76 GLU A O 1
#

Nearest PDB structures (foldseek):
  7w3i-assembly1_y  TM=4.106E-01  e=2.457E+00  Homo sapiens
  3d6m-assembly1_B-2  TM=3.293E-01  e=5.031E+00  Homo sapiens
  2h48-assembly1_B-2  TM=2.976E-01  e=4.138E+00  Homo sapiens

pLDDT: mean 90.36, std 12.98, range [49.38, 98.19]

Radius of gyration: 14.16 Å; Cα contacts (8 Å, |Δi|>4): 92; chains: 1; bounding box: 30×16×50 Å